Protein AF-A0A7V5G561-F1 (afdb_monomer_lite)

pLDDT: mean 92.63, std 6.94, range [60.41, 98.19]

Secondary structure (DSSP, 8-state):
-HHHHHHHHHHHHHGGG------SB----GGGS----HHHHHHHHHHTHHHHSSB----GGGGSTTHHHHHHHHHHHHHHH--GGGGGGS-HHHHHHHHHHHHHHHHS---

Structure (mmCIF, N/CA/C/O backbone):
data_AF-A0A7V5G561-F1
#
_entry.id   AF-A0A7V5G561-F1
#
loop_
_atom_site.group_PDB
_atom_site.id
_atom_site.type_symbol
_atom_site.label_atom_id
_atom_site.label_alt_id
_atom_site.label_comp_id
_atom_site.label_asym_id
_atom_site.label_entity_id
_atom_site.label_seq_id
_atom_site.pdbx_PDB_ins_code
_atom_site.Cartn_x
_atom_site.Cartn_y
_atom_site.Cartn_z
_atom_site.occupancy
_atom_site.B_iso_or_equiv
_atom_site.auth_seq_id
_atom_site.auth_comp_id
_atom_site.auth_asym_id
_atom_site.auth_atom_id
_atom_site.pdbx_PDB_model_num
ATOM 1 N N . MET A 1 1 ? 19.455 6.496 -39.442 1.00 63.00 1 MET A N 1
ATOM 2 C CA . MET A 1 1 ? 18.116 6.173 -38.886 1.00 63.00 1 MET A CA 1
ATOM 3 C C . MET A 1 1 ? 18.044 4.805 -38.206 1.00 63.00 1 MET A C 1
ATOM 5 O O . MET A 1 1 ? 17.680 4.784 -37.042 1.00 63.00 1 MET A O 1
ATOM 9 N N . LYS A 1 2 ? 18.418 3.684 -38.851 1.00 68.44 2 LYS A N 1
ATOM 10 C CA . LYS A 1 2 ? 18.358 2.337 -38.228 1.00 68.44 2 LYS A CA 1
ATOM 11 C C . LYS A 1 2 ? 19.167 2.220 -36.923 1.00 68.44 2 LYS A C 1
ATOM 13 O O . LYS A 1 2 ? 18.686 1.649 -35.954 1.00 68.44 2 LYS A O 1
ATOM 18 N N . SER A 1 3 ? 20.352 2.830 -36.874 1.00 78.38 3 SER A N 1
ATOM 19 C CA . SER A 1 3 ? 21.197 2.883 -35.673 1.00 78.38 3 SER A CA 1
ATOM 20 C C . SER A 1 3 ? 20.567 3.677 -34.523 1.00 78.38 3 SER A C 1
ATOM 22 O O . SER A 1 3 ? 20.644 3.244 -33.383 1.00 78.38 3 SER A O 1
ATOM 24 N N . LEU A 1 4 ? 19.893 4.797 -34.808 1.00 86.94 4 LEU A N 1
ATOM 25 C CA . LEU A 1 4 ? 19.248 5.646 -33.794 1.00 86.94 4 LEU A CA 1
ATOM 26 C C . LEU A 1 4 ? 18.105 4.914 -33.068 1.00 86.94 4 LEU A C 1
ATOM 28 O O . LEU A 1 4 ? 17.950 5.050 -31.861 1.00 86.94 4 LEU A O 1
ATOM 32 N N . ILE A 1 5 ? 17.334 4.102 -33.796 1.00 91.44 5 ILE A N 1
ATOM 33 C CA . ILE A 1 5 ? 16.241 3.300 -33.227 1.00 91.44 5 ILE A CA 1
ATOM 34 C C . ILE A 1 5 ? 16.791 2.250 -32.252 1.00 91.44 5 ILE A C 1
ATOM 36 O O . ILE A 1 5 ? 16.240 2.064 -31.168 1.00 91.44 5 ILE A O 1
ATOM 40 N N . LEU A 1 6 ? 17.909 1.605 -32.601 1.00 91.44 6 LEU A N 1
ATOM 41 C CA . LEU A 1 6 ? 18.560 0.619 -31.734 1.00 91.44 6 LEU A CA 1
ATOM 42 C C . LEU A 1 6 ? 19.017 1.241 -30.409 1.00 91.44 6 LEU A C 1
ATOM 44 O O . LEU A 1 6 ? 18.805 0.642 -29.358 1.00 91.44 6 LEU A O 1
ATOM 48 N N . TRP A 1 7 ? 19.544 2.468 -30.441 1.00 93.75 7 TRP A N 1
ATOM 49 C CA . TRP A 1 7 ? 19.955 3.196 -29.235 1.00 93.75 7 TRP A CA 1
ATOM 50 C C . TRP A 1 7 ? 18.808 3.518 -28.267 1.00 93.75 7 TRP A C 1
ATOM 52 O O . TRP A 1 7 ? 19.072 3.723 -27.088 1.00 93.75 7 TRP A O 1
ATOM 62 N N . VAL A 1 8 ? 17.550 3.525 -28.721 1.00 93.75 8 VAL A N 1
ATOM 63 C CA . VAL A 1 8 ? 16.370 3.740 -27.860 1.00 93.75 8 VAL A CA 1
ATOM 64 C C . VAL A 1 8 ? 15.736 2.416 -27.428 1.00 93.75 8 VAL A C 1
ATOM 66 O O . VAL A 1 8 ? 15.360 2.253 -26.270 1.00 93.75 8 VAL A O 1
ATOM 69 N N . ILE A 1 9 ? 15.632 1.443 -28.335 1.00 94.56 9 ILE A N 1
ATOM 70 C CA . ILE A 1 9 ? 14.983 0.159 -28.041 1.00 94.56 9 ILE A CA 1
ATOM 71 C C . ILE A 1 9 ? 15.806 -0.672 -27.053 1.00 94.56 9 ILE A C 1
ATOM 73 O O . ILE A 1 9 ? 15.243 -1.238 -26.118 1.00 94.56 9 ILE A O 1
ATOM 77 N N . ILE A 1 10 ? 17.129 -0.730 -27.224 1.00 95.38 10 ILE A N 1
ATOM 78 C CA . ILE A 1 10 ? 18.011 -1.518 -26.352 1.00 95.38 10 ILE A CA 1
ATOM 79 C C . ILE A 1 10 ? 17.862 -1.117 -24.875 1.00 95.38 10 ILE A C 1
ATOM 81 O O . ILE A 1 10 ? 17.599 -2.011 -24.068 1.00 95.38 10 ILE A O 1
ATOM 85 N N . PRO A 1 11 ? 17.955 0.169 -24.476 1.00 94.75 11 PRO A N 1
ATOM 86 C CA . PRO A 1 11 ? 17.765 0.537 -23.075 1.00 94.75 11 PRO A CA 1
ATOM 87 C C . PRO A 1 11 ? 16.334 0.285 -22.578 1.00 94.75 11 PRO A C 1
ATOM 89 O O . PRO A 1 11 ? 16.170 -0.146 -21.440 1.00 94.75 11 PRO A O 1
ATOM 92 N N . LEU A 1 12 ? 15.303 0.474 -23.413 1.00 94.12 12 LEU A N 1
ATOM 93 C CA . LEU A 1 12 ? 13.912 0.170 -23.039 1.00 94.12 12 LEU A CA 1
ATOM 94 C C . LEU A 1 12 ? 13.652 -1.324 -22.815 1.00 94.12 12 LEU A C 1
ATOM 96 O O . LEU A 1 12 ? 12.762 -1.668 -22.041 1.00 94.12 12 LEU A O 1
ATOM 100 N N . ILE A 1 13 ? 14.413 -2.204 -23.466 1.00 95.06 13 ILE A N 1
ATOM 101 C CA . ILE A 1 13 ? 14.383 -3.648 -23.215 1.00 95.06 13 ILE A CA 1
ATOM 102 C C . ILE A 1 13 ? 15.230 -3.983 -21.984 1.00 95.06 13 ILE A C 1
ATOM 104 O O . ILE A 1 13 ? 14.766 -4.696 -21.097 1.00 95.06 13 ILE A O 1
ATOM 108 N N . ALA A 1 14 ? 16.442 -3.429 -21.888 1.00 95.88 14 ALA A N 1
ATOM 109 C CA . ALA A 1 14 ? 17.357 -3.667 -20.774 1.00 95.88 14 ALA A CA 1
ATOM 110 C C . ALA A 1 14 ? 16.734 -3.282 -19.422 1.00 95.88 14 ALA A C 1
ATOM 112 O O . ALA A 1 14 ? 16.863 -4.016 -18.443 1.00 95.88 14 ALA A O 1
ATOM 113 N N . ILE A 1 15 ? 15.989 -2.174 -19.375 1.00 95.19 15 ILE A N 1
ATOM 114 C CA . ILE A 1 15 ? 15.332 -1.704 -18.152 1.00 95.19 15 ILE A CA 1
ATOM 115 C C . ILE A 1 15 ? 14.253 -2.678 -17.640 1.00 95.19 15 ILE A C 1
ATOM 117 O O . ILE A 1 15 ? 14.014 -2.727 -16.438 1.00 95.19 15 ILE A O 1
ATOM 121 N N . GLN A 1 16 ? 13.649 -3.512 -18.499 1.00 93.38 16 GLN A N 1
ATOM 122 C CA . GLN A 1 16 ? 12.631 -4.493 -18.080 1.00 93.38 16 GLN A CA 1
ATOM 123 C C . GLN A 1 16 ? 13.202 -5.615 -17.197 1.00 93.38 16 GLN A C 1
ATOM 125 O O . GLN A 1 16 ? 12.454 -6.290 -16.489 1.00 93.38 16 GLN A O 1
ATOM 130 N N . PHE A 1 17 ? 14.521 -5.831 -17.226 1.00 94.38 17 PHE A N 1
ATOM 131 C CA . PHE A 1 17 ? 15.178 -6.870 -16.429 1.00 94.38 17 PHE A CA 1
ATOM 132 C C . PHE A 1 17 ? 15.425 -6.454 -14.976 1.00 94.38 17 PHE A C 1
ATOM 134 O O . PHE A 1 17 ? 15.662 -7.314 -14.128 1.00 94.38 17 PHE A O 1
ATOM 141 N N . ILE A 1 18 ? 15.323 -5.162 -14.660 1.00 92.75 18 ILE A N 1
ATOM 142 C CA . ILE A 1 18 ? 15.399 -4.673 -13.283 1.00 92.75 18 ILE A CA 1
ATOM 143 C C . ILE A 1 18 ? 13.998 -4.809 -12.677 1.00 92.75 18 ILE A C 1
ATOM 145 O O . ILE A 1 18 ? 13.055 -4.145 -13.105 1.00 92.75 18 ILE A O 1
ATOM 149 N N . LYS A 1 19 ? 13.843 -5.682 -11.680 1.00 87.94 19 LYS A N 1
ATOM 150 C CA . LYS A 1 19 ? 12.557 -5.961 -11.024 1.00 87.94 19 LYS A CA 1
ATOM 151 C C . LYS A 1 19 ? 12.583 -5.499 -9.571 1.00 87.94 19 LYS A C 1
ATOM 153 O O . LYS A 1 19 ? 13.595 -5.648 -8.890 1.00 87.94 19 LYS A O 1
ATOM 158 N N . LEU A 1 20 ? 11.457 -4.972 -9.094 1.00 87.00 20 LEU A N 1
ATOM 159 C CA . LEU A 1 20 ? 11.175 -4.921 -7.662 1.00 87.00 20 LEU A CA 1
ATOM 160 C C . LEU A 1 20 ? 10.476 -6.226 -7.268 1.00 87.00 20 LEU A C 1
ATOM 162 O O . LEU A 1 20 ? 9.731 -6.797 -8.059 1.00 87.00 20 LEU A O 1
ATOM 166 N N . ASP A 1 21 ? 10.751 -6.702 -6.057 1.00 86.94 21 ASP A N 1
ATOM 167 C CA . ASP A 1 21 ? 10.122 -7.903 -5.509 1.00 86.94 21 ASP A CA 1
ATOM 168 C C . ASP A 1 21 ? 9.155 -7.499 -4.392 1.00 86.94 21 ASP A C 1
ATOM 170 O O . ASP A 1 21 ? 9.484 -7.494 -3.201 1.00 86.94 21 ASP A O 1
ATOM 174 N N . VAL A 1 22 ? 7.978 -7.012 -4.793 1.00 93.19 22 VAL A N 1
ATOM 175 C CA . VAL A 1 22 ? 6.874 -6.718 -3.874 1.00 93.19 22 VAL A CA 1
ATOM 176 C C . VAL A 1 22 ? 5.794 -7.779 -4.077 1.00 93.19 22 VAL A C 1
ATOM 178 O O . VAL A 1 22 ? 5.144 -7.785 -5.121 1.00 93.19 22 VAL A O 1
ATOM 181 N N . PRO A 1 23 ? 5.563 -8.669 -3.092 1.00 93.06 23 PRO A N 1
ATOM 182 C CA . PRO A 1 23 ? 4.602 -9.752 -3.245 1.00 93.06 23 PRO A CA 1
ATOM 183 C C . PRO A 1 23 ? 3.188 -9.230 -3.482 1.00 93.06 23 PRO A C 1
ATOM 185 O O . PRO A 1 23 ? 2.691 -8.389 -2.726 1.00 93.06 23 PRO A O 1
ATOM 188 N N . GLN A 1 24 ? 2.499 -9.785 -4.477 1.00 94.19 24 GLN A N 1
ATOM 189 C CA . GLN A 1 24 ? 1.089 -9.478 -4.719 1.00 94.19 24 GLN A CA 1
ATOM 190 C C . GLN A 1 24 ? 0.219 -9.863 -3.514 1.00 94.19 24 GLN A C 1
ATOM 192 O O . GLN A 1 24 ? -0.655 -9.098 -3.096 1.00 94.19 24 GLN A O 1
ATOM 197 N N . THR A 1 25 ? 0.510 -11.019 -2.916 1.00 95.81 25 THR A N 1
ATOM 198 C CA . THR A 1 25 ? -0.219 -11.591 -1.783 1.00 95.81 25 THR A CA 1
ATOM 199 C C . THR A 1 25 ? 0.670 -11.766 -0.562 1.00 95.81 25 THR A C 1
ATOM 201 O O . THR A 1 25 ? 1.796 -12.244 -0.678 1.00 95.81 25 THR A O 1
ATOM 204 N N . LEU A 1 26 ? 0.137 -11.436 0.613 1.00 95.50 26 LEU A N 1
ATOM 205 C CA . LEU A 1 26 ? 0.757 -11.677 1.915 1.00 95.50 26 LEU A CA 1
ATOM 206 C C . LEU A 1 26 ? -0.147 -12.559 2.799 1.00 95.50 26 LEU A C 1
ATOM 208 O O . LEU A 1 26 ? -1.369 -12.571 2.607 1.00 95.50 26 LEU A O 1
ATOM 212 N N . PRO A 1 27 ? 0.414 -13.2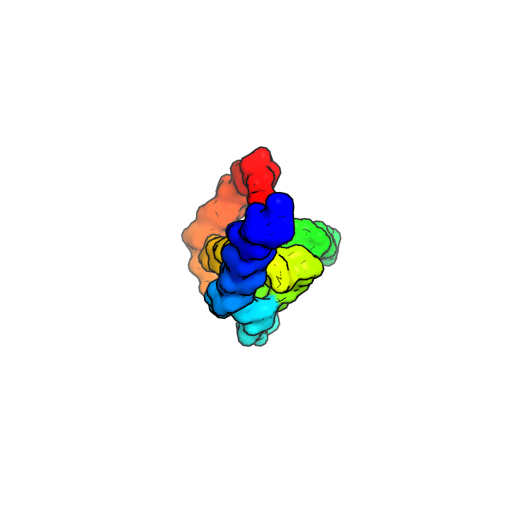72 3.796 1.00 96.12 27 PRO A N 1
ATOM 213 C CA . PRO A 1 27 ? -0.375 -14.040 4.753 1.00 96.12 27 PRO A CA 1
ATOM 214 C C . PRO A 1 27 ? -1.393 -13.167 5.493 1.00 96.12 27 PRO A C 1
ATOM 216 O O . PRO A 1 27 ? -1.057 -12.106 6.027 1.00 96.12 27 PRO A O 1
ATOM 219 N N . THR A 1 28 ? -2.638 -13.637 5.553 1.00 95.38 28 THR A N 1
ATOM 220 C CA . THR A 1 28 ? -3.760 -12.906 6.153 1.00 95.38 28 THR A CA 1
ATOM 221 C C . THR A 1 28 ? -4.295 -13.638 7.373 1.00 95.38 28 THR A C 1
ATOM 223 O O . THR A 1 28 ? -4.491 -14.849 7.337 1.00 95.38 28 THR A O 1
ATOM 226 N N . ASN A 1 29 ? -4.556 -12.886 8.441 1.00 96.56 29 ASN A N 1
ATOM 227 C CA . ASN A 1 29 ? -5.213 -13.372 9.646 1.00 96.56 29 ASN A CA 1
ATOM 228 C C . ASN A 1 29 ? -6.575 -12.670 9.767 1.00 96.56 29 ASN A C 1
ATOM 230 O O . ASN A 1 29 ? -6.600 -11.456 9.972 1.00 96.56 29 ASN A O 1
ATOM 234 N N . PRO A 1 30 ? -7.706 -13.390 9.670 1.00 95.44 30 PRO A N 1
ATOM 235 C CA . PRO A 1 30 ? -9.035 -12.784 9.752 1.00 95.44 30 PRO A CA 1
ATOM 236 C C . PRO A 1 30 ? -9.272 -11.957 11.022 1.00 95.44 30 PRO A C 1
ATOM 238 O O . PRO A 1 30 ? -10.018 -10.985 10.976 1.00 95.44 30 PRO A O 1
ATOM 241 N N . LYS A 1 31 ? -8.610 -12.293 12.140 1.00 97.12 31 LYS A N 1
ATOM 242 C CA . LYS A 1 31 ? -8.728 -11.550 13.407 1.00 97.12 31 LYS A CA 1
ATOM 243 C C . LYS A 1 31 ? -8.082 -10.162 13.352 1.00 97.12 31 LYS A C 1
ATOM 245 O O . LYS A 1 31 ? -8.469 -9.269 14.099 1.00 97.12 31 LYS A O 1
ATOM 250 N N . GLU A 1 32 ? -7.104 -9.971 12.470 1.00 97.69 32 GLU A N 1
ATOM 251 C CA . GLU A 1 32 ? -6.368 -8.711 12.325 1.00 97.69 32 GLU A CA 1
ATOM 252 C C . GLU A 1 32 ? -7.061 -7.734 11.369 1.00 97.69 32 GLU A C 1
ATOM 254 O O . GLU A 1 32 ? -6.722 -6.551 11.331 1.00 97.69 32 GLU A O 1
ATOM 259 N N . LYS A 1 33 ? -8.045 -8.213 10.606 1.00 97.25 33 LYS A N 1
ATOM 260 C CA . LYS A 1 33 ? -8.708 -7.437 9.566 1.00 97.25 33 LYS A CA 1
ATOM 261 C C . LYS A 1 33 ? -9.629 -6.363 10.145 1.00 97.25 33 LYS A C 1
ATOM 263 O O . LYS A 1 33 ? -10.354 -6.598 11.109 1.00 97.25 33 LYS A O 1
ATOM 268 N N . LEU A 1 34 ? -9.637 -5.194 9.509 1.00 96.69 34 LEU A N 1
ATOM 269 C CA . LEU A 1 34 ? -10.582 -4.120 9.794 1.00 96.69 34 LEU A CA 1
ATOM 270 C C . LEU A 1 34 ? -12.022 -4.622 9.624 1.00 96.69 34 LEU A C 1
ATOM 272 O O . LEU A 1 34 ? -12.383 -5.167 8.578 1.00 96.69 34 LEU A O 1
ATOM 276 N N . VAL A 1 35 ? -12.845 -4.368 10.639 1.00 95.81 35 VAL A N 1
ATOM 277 C CA . VAL A 1 35 ? -14.292 -4.579 10.605 1.00 95.81 35 VAL A CA 1
ATOM 278 C C . VAL A 1 35 ? -14.967 -3.216 10.697 1.00 95.81 35 VAL A C 1
ATOM 280 O O . VAL A 1 35 ? -14.698 -2.441 11.611 1.00 95.81 35 VAL A O 1
ATOM 283 N N . ALA A 1 36 ? -15.829 -2.920 9.732 1.00 94.88 36 ALA A N 1
ATOM 284 C CA . ALA A 1 36 ? -16.609 -1.691 9.658 1.00 94.88 36 ALA A CA 1
ATOM 285 C C . ALA A 1 36 ? -17.985 -2.003 9.039 1.00 94.88 36 ALA A C 1
ATOM 287 O O . ALA A 1 36 ? -18.150 -3.086 8.462 1.00 94.88 36 ALA A O 1
ATOM 288 N N . PRO A 1 37 ? -18.968 -1.085 9.121 1.00 98.19 37 PRO A N 1
ATOM 289 C CA . PRO A 1 37 ? -20.240 -1.237 8.422 1.00 98.19 37 PRO A CA 1
ATOM 290 C C . PRO A 1 37 ? -20.046 -1.571 6.939 1.00 98.19 37 PRO A C 1
ATOM 292 O O . PRO A 1 37 ? -19.070 -1.146 6.309 1.00 98.19 37 PRO A O 1
ATOM 295 N N . LYS A 1 38 ? -20.979 -2.337 6.373 1.00 97.25 38 LYS A N 1
ATOM 296 C CA . LYS A 1 38 ? -20.866 -2.901 5.019 1.00 97.25 38 LYS A CA 1
ATOM 297 C C . LYS A 1 38 ? -20.630 -1.823 3.961 1.00 97.25 38 LYS A C 1
ATOM 299 O O . LYS A 1 38 ? -19.813 -1.995 3.060 1.00 97.25 38 LYS A O 1
ATOM 304 N N . GLU A 1 39 ? -21.311 -0.696 4.097 1.00 97.50 39 GLU A N 1
ATOM 305 C CA . GLU A 1 39 ? -21.235 0.458 3.207 1.00 97.50 39 GLU A CA 1
ATOM 306 C C . GLU A 1 39 ? -19.821 1.055 3.207 1.00 97.50 39 GLU A C 1
ATOM 308 O O . GLU A 1 39 ? -19.265 1.347 2.148 1.00 97.50 39 GLU A O 1
ATOM 313 N N . VAL A 1 40 ? -19.199 1.149 4.386 1.00 95.50 40 VAL A N 1
ATOM 314 C CA . VAL A 1 40 ? -17.823 1.638 4.549 1.00 95.50 40 VAL A CA 1
ATOM 315 C C . VAL A 1 40 ? -16.835 0.652 3.937 1.00 95.50 40 VAL A C 1
ATOM 317 O O . VAL A 1 40 ? -15.971 1.052 3.157 1.00 95.50 40 VAL A O 1
ATOM 320 N N . MET A 1 41 ? -16.990 -0.645 4.220 1.00 96.38 41 MET A N 1
ATOM 321 C CA . MET A 1 41 ? -16.128 -1.680 3.642 1.00 96.38 41 MET A CA 1
ATOM 322 C C . MET A 1 41 ? -16.197 -1.697 2.113 1.00 96.38 41 MET A C 1
ATOM 324 O O . MET A 1 41 ? -15.166 -1.838 1.462 1.00 96.38 41 MET A O 1
ATOM 328 N N . ASN A 1 42 ? -17.373 -1.482 1.521 1.00 96.81 42 ASN A N 1
ATOM 329 C CA . ASN A 1 42 ? -17.517 -1.384 0.068 1.00 96.81 42 ASN A CA 1
ATOM 330 C C . ASN A 1 42 ? -16.727 -0.204 -0.518 1.00 96.81 42 ASN A C 1
ATOM 332 O O . ASN A 1 42 ? -16.080 -0.351 -1.557 1.00 96.81 42 ASN A O 1
ATOM 336 N N . ILE A 1 43 ? -16.735 0.951 0.155 1.00 94.94 43 ILE A N 1
ATOM 337 C CA . ILE A 1 43 ? -15.952 2.124 -0.257 1.00 94.94 43 ILE A CA 1
ATOM 338 C C . ILE A 1 43 ? -14.447 1.842 -0.130 1.00 94.94 43 ILE A C 1
ATOM 340 O O . ILE A 1 43 ? -13.687 2.129 -1.053 1.00 94.94 43 ILE A O 1
ATOM 344 N N . LEU A 1 44 ? -14.002 1.245 0.977 1.00 94.25 44 LEU A N 1
ATOM 345 C CA . LEU A 1 44 ? -12.585 0.924 1.179 1.00 94.25 44 LEU A CA 1
ATOM 346 C C . LEU A 1 44 ? -12.086 -0.131 0.188 1.00 94.25 44 LEU A C 1
ATOM 348 O O . LEU A 1 44 ? -10.972 -0.016 -0.328 1.00 94.25 44 LEU A O 1
ATOM 352 N N . ASN A 1 45 ? -12.903 -1.139 -0.116 1.00 94.19 45 ASN A N 1
ATOM 353 C CA . ASN A 1 45 ? -12.564 -2.187 -1.076 1.00 94.19 45 ASN A CA 1
ATOM 354 C C . ASN A 1 45 ? -12.387 -1.619 -2.485 1.00 94.19 45 ASN A C 1
ATOM 356 O O . ASN A 1 45 ? -11.393 -1.923 -3.134 1.00 94.19 45 ASN A O 1
ATOM 360 N N . ARG A 1 46 ? -13.301 -0.750 -2.935 1.00 93.31 46 ARG A N 1
ATOM 361 C CA . ARG A 1 46 ? -13.246 -0.193 -4.295 1.00 93.31 46 ARG A CA 1
ATOM 362 C C . ARG A 1 46 ? -12.178 0.889 -4.486 1.00 93.31 46 ARG A C 1
ATOM 364 O O . ARG A 1 46 ? -11.745 1.099 -5.612 1.00 93.31 46 ARG A O 1
ATOM 371 N N . SER A 1 47 ? -11.818 1.618 -3.426 1.00 91.06 47 SER A N 1
ATOM 372 C CA . SER A 1 47 ? -10.989 2.828 -3.546 1.00 91.06 47 SER A CA 1
ATOM 373 C C . SER A 1 47 ? -9.572 2.676 -2.998 1.00 91.06 47 SER A C 1
ATOM 375 O O . SER A 1 47 ? -8.686 3.414 -3.418 1.00 91.06 47 SER A O 1
ATOM 377 N N . CYS A 1 48 ? -9.350 1.794 -2.019 1.00 92.06 48 CYS A N 1
ATOM 378 C CA . CYS A 1 48 ? -8.118 1.811 -1.221 1.00 92.06 48 CYS A CA 1
ATOM 379 C C . CYS A 1 48 ? -7.459 0.433 -1.084 1.00 92.06 48 CYS A C 1
ATOM 381 O O . CYS A 1 48 ? -6.235 0.340 -0.970 1.00 92.06 48 CYS A O 1
ATOM 383 N N . SER A 1 49 ? -8.253 -0.638 -1.063 1.00 93.75 49 SER A N 1
ATOM 384 C CA . SER A 1 49 ? -7.777 -1.971 -0.672 1.00 93.75 49 SER A CA 1
ATOM 385 C C . SER A 1 49 ? -6.808 -2.592 -1.669 1.00 93.75 49 SER A C 1
ATOM 387 O O . SER A 1 49 ? -5.950 -3.363 -1.246 1.00 93.75 49 SER A O 1
ATOM 389 N N . ASP A 1 50 ? -6.854 -2.195 -2.941 1.00 92.31 50 ASP A N 1
ATOM 390 C CA . ASP A 1 50 ? -5.892 -2.662 -3.943 1.00 92.31 50 ASP A CA 1
ATOM 391 C C . ASP A 1 50 ? -4.445 -2.323 -3.560 1.00 92.31 50 ASP A C 1
ATOM 393 O O . ASP A 1 50 ? -3.553 -3.086 -3.897 1.00 92.31 50 ASP A O 1
ATOM 397 N N . CYS A 1 51 ? -4.195 -1.249 -2.799 1.00 93.31 51 CYS A N 1
ATOM 398 C CA . CYS A 1 51 ? -2.852 -0.883 -2.327 1.00 93.31 51 CYS A CA 1
ATOM 399 C C . CYS A 1 51 ? -2.660 -1.074 -0.815 1.00 93.31 51 CYS A C 1
ATOM 401 O O . CYS A 1 51 ? -1.541 -1.298 -0.357 1.00 93.31 51 CYS A O 1
ATOM 403 N N . HIS A 1 52 ? -3.736 -0.988 -0.031 1.00 95.56 52 HIS A N 1
ATOM 404 C CA . HIS A 1 52 ? -3.708 -1.017 1.434 1.00 95.56 52 HIS A CA 1
ATOM 405 C C . HIS A 1 52 ? -4.246 -2.330 2.022 1.00 95.56 52 HIS A C 1
ATOM 407 O O . HIS A 1 52 ? -4.806 -2.332 3.112 1.00 95.56 52 HIS A O 1
ATOM 413 N N . SER A 1 53 ? -4.083 -3.458 1.333 1.00 97.00 53 SER A N 1
ATOM 414 C CA . SER A 1 53 ? -4.432 -4.787 1.856 1.00 97.00 53 SER A CA 1
ATOM 415 C C . SER A 1 53 ? -3.321 -5.808 1.588 1.00 97.00 53 SER A C 1
ATOM 417 O O . SER A 1 53 ? -2.349 -5.528 0.873 1.00 97.00 53 SER A O 1
ATOM 419 N N . ASN A 1 54 ? -3.446 -7.012 2.144 1.00 97.25 54 ASN A N 1
ATOM 420 C CA . ASN A 1 54 ? -2.534 -8.116 1.858 1.00 97.25 54 ASN A CA 1
ATOM 421 C C . ASN A 1 54 ? -2.705 -8.680 0.445 1.00 97.25 54 ASN A C 1
ATOM 423 O O . ASN A 1 54 ? -1.816 -9.401 0.001 1.00 97.25 54 ASN A O 1
ATOM 427 N N . HIS A 1 55 ? -3.784 -8.351 -0.268 1.00 95.88 55 HIS A N 1
ATOM 428 C CA . HIS A 1 55 ? -4.020 -8.784 -1.643 1.00 95.88 55 HIS A CA 1
ATOM 429 C C . HIS A 1 55 ? -4.090 -7.576 -2.577 1.00 95.88 55 HIS A C 1
ATOM 431 O O . HIS A 1 55 ? -5.076 -6.846 -2.600 1.00 95.88 55 HIS A O 1
ATOM 437 N N . VAL A 1 56 ? -3.039 -7.369 -3.367 1.00 94.50 56 VAL A N 1
ATOM 438 C CA . VAL A 1 56 ? -3.002 -6.281 -4.348 1.00 94.50 56 VAL A CA 1
ATOM 439 C C . VAL A 1 56 ? -3.512 -6.769 -5.693 1.00 94.50 56 VAL A C 1
ATOM 441 O O . VAL A 1 56 ? -3.046 -7.778 -6.228 1.00 94.50 56 VAL A O 1
ATOM 444 N N . LYS A 1 57 ? -4.429 -6.009 -6.287 1.00 93.50 57 LYS A N 1
ATOM 445 C CA . LYS A 1 57 ? -4.787 -6.157 -7.693 1.00 93.50 57 LYS A CA 1
ATOM 446 C C . LYS A 1 57 ? -3.940 -5.197 -8.521 1.00 93.50 57 LYS A C 1
ATOM 448 O O . LYS A 1 57 ? -4.333 -4.062 -8.774 1.00 93.50 57 LYS A O 1
ATOM 453 N N . TYR A 1 58 ? -2.756 -5.650 -8.928 1.00 92.44 58 TYR A N 1
ATOM 454 C CA . TYR A 1 58 ? -1.868 -4.815 -9.729 1.00 92.44 58 TYR A CA 1
ATOM 455 C C . TYR A 1 58 ? -2.522 -4.432 -11.068 1.00 92.44 58 TYR A C 1
ATOM 457 O O . TYR A 1 58 ? -3.113 -5.291 -11.734 1.00 92.44 58 TYR A O 1
ATOM 465 N N . PRO A 1 59 ? -2.417 -3.161 -11.490 1.00 91.88 59 PRO A N 1
ATOM 466 C CA . PRO A 1 59 ? -2.879 -2.736 -12.801 1.00 91.88 59 PRO A CA 1
ATOM 467 C C . PRO A 1 59 ? -2.009 -3.349 -13.906 1.00 91.88 59 PRO A C 1
ATOM 469 O O . PRO A 1 59 ? -0.872 -3.756 -13.678 1.00 91.88 59 PRO A O 1
ATOM 472 N N . TRP A 1 60 ? -2.517 -3.383 -15.140 1.00 93.62 60 TRP A N 1
ATOM 473 C CA . TRP A 1 60 ? -1.818 -4.012 -16.270 1.00 93.62 60 TRP A CA 1
ATOM 474 C C . TRP A 1 60 ? -0.422 -3.416 -16.534 1.00 93.62 60 TRP A C 1
ATOM 476 O O . TRP A 1 60 ? 0.490 -4.138 -16.937 1.00 93.62 60 TRP A O 1
ATOM 486 N N . TYR A 1 61 ? -0.240 -2.120 -16.266 1.00 92.06 61 TYR A N 1
ATOM 487 C CA . TYR A 1 61 ? 1.024 -1.410 -16.467 1.00 92.06 61 TYR A CA 1
ATOM 488 C C . TYR A 1 61 ? 2.080 -1.713 -15.391 1.00 92.06 61 TYR A C 1
ATOM 490 O O . TYR A 1 61 ? 3.243 -1.366 -15.579 1.00 92.06 61 TYR A O 1
ATOM 498 N N . ASP A 1 62 ? 1.734 -2.431 -14.313 1.00 93.50 62 ASP A N 1
ATOM 499 C CA . ASP A 1 62 ? 2.707 -2.944 -13.331 1.00 93.50 62 ASP A CA 1
ATOM 500 C C . ASP A 1 62 ? 3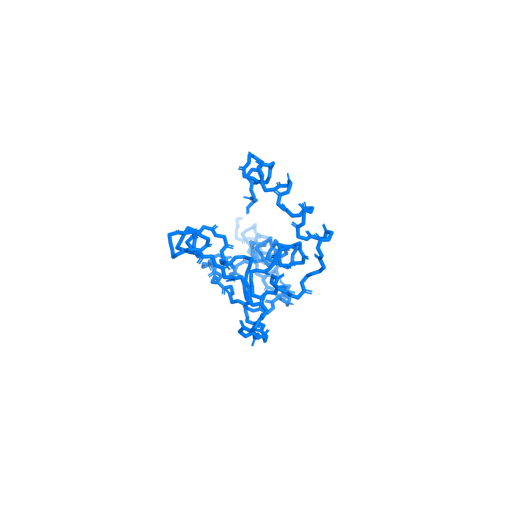.651 -4.010 -13.920 1.00 93.50 62 ASP A C 1
ATOM 502 O O . ASP A 1 62 ? 4.584 -4.465 -13.270 1.00 93.50 62 ASP A O 1
ATOM 506 N N . ARG A 1 63 ? 3.438 -4.420 -15.173 1.00 92.44 63 ARG A N 1
ATOM 507 C CA . ARG A 1 63 ? 4.276 -5.403 -15.875 1.00 92.44 63 ARG A CA 1
ATOM 508 C C . ARG A 1 63 ? 5.332 -4.773 -16.780 1.00 92.44 63 ARG A C 1
ATOM 510 O O . ARG A 1 63 ? 6.072 -5.506 -17.427 1.00 92.44 63 ARG A O 1
ATOM 517 N N . ILE A 1 64 ? 5.380 -3.441 -16.855 1.00 94.62 64 ILE A N 1
ATOM 518 C CA . ILE A 1 64 ? 6.254 -2.704 -17.772 1.00 94.62 64 ILE A CA 1
ATOM 519 C C . ILE A 1 64 ? 7.092 -1.713 -16.962 1.00 94.62 64 ILE A C 1
ATOM 521 O O . ILE A 1 64 ? 6.565 -0.837 -16.277 1.00 94.62 64 ILE A O 1
ATOM 525 N N . ALA A 1 65 ? 8.413 -1.835 -17.026 1.00 94.81 65 ALA A N 1
ATOM 526 C CA . ALA A 1 65 ? 9.328 -0.865 -16.442 1.00 94.81 65 ALA A CA 1
ATOM 527 C C . ALA A 1 65 ? 9.349 0.438 -17.265 1.00 94.81 65 ALA A C 1
ATOM 529 O O . ALA A 1 65 ? 9.247 0.383 -18.494 1.00 94.81 65 ALA A O 1
ATOM 530 N N . PRO A 1 66 ? 9.491 1.609 -16.613 1.00 92.88 66 PRO A N 1
ATOM 531 C CA . PRO A 1 66 ? 9.703 1.809 -15.172 1.00 92.88 66 PRO A CA 1
ATOM 532 C C . PRO A 1 66 ? 8.407 1.890 -14.338 1.00 92.88 66 PRO A C 1
ATOM 534 O O . PRO A 1 66 ? 8.481 2.036 -13.118 1.00 92.88 66 PRO A O 1
ATOM 537 N N . ALA A 1 67 ? 7.224 1.796 -14.958 1.00 94.75 67 ALA A N 1
ATOM 538 C CA . ALA A 1 67 ? 5.939 1.934 -14.262 1.00 94.75 67 ALA A CA 1
ATOM 539 C C . ALA A 1 67 ? 5.758 0.889 -13.146 1.00 94.75 67 ALA A C 1
ATOM 541 O O . ALA A 1 67 ? 5.310 1.238 -12.055 1.00 94.75 67 ALA A O 1
ATOM 542 N N . THR A 1 68 ? 6.202 -0.352 -13.376 1.00 94.75 68 THR A N 1
ATOM 543 C CA . THR A 1 68 ? 6.263 -1.413 -12.352 1.00 94.75 68 THR A CA 1
ATOM 544 C C . THR A 1 68 ? 6.969 -0.965 -11.070 1.00 94.75 68 THR A C 1
ATOM 546 O O . THR A 1 68 ? 6.471 -1.163 -9.964 1.00 94.75 68 THR A O 1
ATOM 549 N N . TRP A 1 69 ? 8.092 -0.248 -11.178 1.00 94.62 69 TRP A N 1
ATOM 550 C CA . TRP A 1 69 ? 8.833 0.182 -9.993 1.00 94.62 69 TRP A CA 1
ATOM 551 C C . TRP A 1 69 ? 8.074 1.221 -9.189 1.00 94.62 69 TRP A C 1
ATOM 553 O O . TRP A 1 69 ? 8.103 1.202 -7.958 1.00 94.62 69 TRP A O 1
ATOM 563 N N . TYR A 1 70 ? 7.397 2.128 -9.889 1.00 93.25 70 TYR A N 1
ATOM 564 C CA . TYR A 1 70 ? 6.575 3.147 -9.264 1.00 93.25 70 TYR A CA 1
ATOM 565 C C . TYR A 1 70 ? 5.441 2.493 -8.474 1.00 93.25 70 TYR A C 1
ATOM 567 O O . TYR A 1 70 ? 5.365 2.649 -7.254 1.00 93.25 70 TYR A O 1
ATOM 575 N N . VAL A 1 71 ? 4.626 1.679 -9.146 1.00 94.38 71 VAL A N 1
ATOM 576 C CA . VAL A 1 71 ? 3.464 1.011 -8.549 1.00 94.38 71 VAL A CA 1
ATOM 577 C C . VAL A 1 71 ? 3.873 0.144 -7.364 1.00 94.38 71 VAL A C 1
ATOM 579 O O . VAL A 1 71 ? 3.351 0.319 -6.261 1.00 94.38 71 VAL A O 1
ATOM 582 N N . GLN A 1 72 ? 4.851 -0.745 -7.537 1.00 95.38 72 GLN A N 1
ATOM 583 C CA . GLN A 1 72 ? 5.269 -1.644 -6.464 1.00 95.38 72 GLN A CA 1
ATOM 584 C C . GLN A 1 72 ? 5.894 -0.902 -5.278 1.00 95.38 72 GLN A C 1
ATOM 586 O O . GLN A 1 72 ? 5.614 -1.240 -4.125 1.00 95.38 72 GLN A O 1
ATOM 591 N N . SER A 1 73 ? 6.689 0.146 -5.523 1.00 94.69 73 SER A N 1
ATOM 592 C CA . SER A 1 73 ? 7.238 0.987 -4.451 1.00 94.69 73 SER A CA 1
ATOM 593 C C . SER A 1 73 ? 6.128 1.689 -3.666 1.00 94.69 73 SER A C 1
ATOM 595 O O . SER A 1 73 ? 6.173 1.726 -2.430 1.00 94.69 73 SER A O 1
ATOM 597 N N . HIS A 1 74 ? 5.098 2.186 -4.356 1.00 93.56 74 HIS A N 1
ATOM 598 C CA . HIS A 1 74 ? 3.931 2.798 -3.728 1.00 93.56 74 HIS A CA 1
ATOM 599 C C . HIS A 1 74 ? 3.116 1.798 -2.915 1.00 93.56 74 HIS A C 1
ATOM 601 O O . HIS A 1 74 ? 2.824 2.083 -1.757 1.00 93.56 74 HIS A O 1
ATOM 607 N N . VAL A 1 75 ? 2.849 0.604 -3.440 1.00 95.62 75 VAL A N 1
ATOM 608 C CA . VAL A 1 75 ? 2.178 -0.476 -2.699 1.00 95.62 75 VAL A CA 1
ATOM 609 C C . VAL A 1 75 ? 2.970 -0.863 -1.447 1.00 95.62 75 VAL A C 1
ATOM 611 O O . VAL A 1 75 ? 2.415 -0.929 -0.350 1.00 95.62 75 VAL A O 1
ATOM 614 N N . LYS A 1 76 ? 4.291 -1.053 -1.567 1.00 95.69 76 LYS A N 1
ATOM 615 C CA . LYS A 1 76 ? 5.166 -1.389 -0.432 1.00 95.69 76 LYS A CA 1
ATOM 616 C C . LYS A 1 76 ? 5.117 -0.318 0.661 1.00 95.69 76 LYS A C 1
ATOM 618 O O . LYS A 1 76 ? 4.986 -0.645 1.842 1.00 95.69 76 LYS A O 1
ATOM 623 N N . LYS A 1 77 ? 5.215 0.962 0.286 1.00 94.19 77 LYS A N 1
ATOM 624 C CA . LYS A 1 77 ? 5.138 2.093 1.229 1.00 94.19 77 LYS A CA 1
ATOM 625 C C . LYS A 1 77 ? 3.733 2.242 1.818 1.00 94.19 77 LYS A C 1
ATOM 627 O O . LYS A 1 77 ? 3.608 2.429 3.026 1.00 94.19 77 LYS A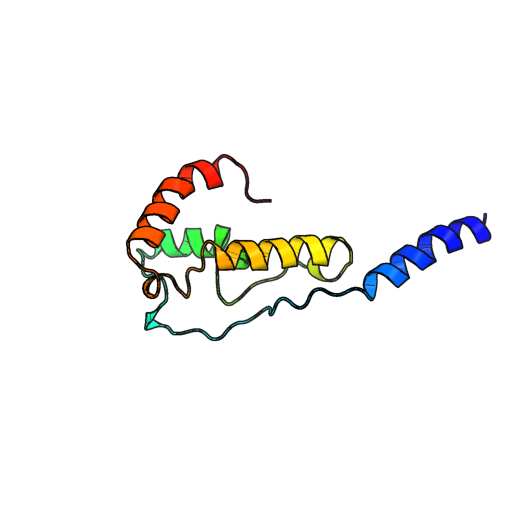 O 1
ATOM 632 N N . GLY A 1 78 ? 2.701 2.106 0.989 1.00 93.38 78 GLY A N 1
ATOM 633 C CA . GLY A 1 78 ? 1.292 2.177 1.368 1.00 93.38 78 GLY A CA 1
ATOM 634 C C . GLY A 1 78 ? 0.954 1.161 2.453 1.00 93.38 78 GLY A C 1
ATOM 635 O O . GLY A 1 78 ? 0.543 1.563 3.540 1.00 93.38 78 GLY A O 1
ATOM 636 N N . ARG A 1 79 ? 1.258 -0.124 2.218 1.00 95.56 79 ARG A N 1
ATOM 637 C CA . ARG A 1 79 ? 1.071 -1.222 3.188 1.00 95.56 79 ARG A CA 1
ATOM 638 C C . ARG A 1 79 ? 1.794 -0.996 4.515 1.00 95.56 79 ARG A C 1
ATOM 640 O O . ARG A 1 79 ? 1.285 -1.379 5.565 1.00 95.56 79 ARG A O 1
ATOM 647 N N . LYS A 1 80 ? 2.987 -0.391 4.484 1.00 94.12 80 LYS A N 1
ATOM 648 C CA . LYS A 1 80 ? 3.761 -0.095 5.701 1.00 94.12 80 LYS A CA 1
ATOM 649 C C . LYS A 1 80 ? 3.052 0.940 6.579 1.00 94.12 80 LYS A C 1
ATOM 651 O O . LYS A 1 80 ? 3.060 0.815 7.805 1.00 94.12 80 LYS A O 1
ATOM 656 N N . VAL A 1 81 ? 2.455 1.954 5.954 1.00 93.81 81 VAL A N 1
ATOM 657 C CA . VAL A 1 81 ? 1.715 3.015 6.651 1.00 93.81 81 VAL A CA 1
ATOM 658 C C . VAL A 1 81 ? 0.360 2.501 7.134 1.00 93.81 81 VAL A C 1
ATOM 660 O O . VAL A 1 81 ? 0.036 2.667 8.307 1.00 93.81 81 VAL A O 1
ATOM 663 N N . LEU A 1 82 ? -0.399 1.853 6.250 1.00 95.12 82 LEU A N 1
ATOM 664 C CA . LEU A 1 82 ? -1.739 1.338 6.512 1.00 95.12 82 LEU A CA 1
ATOM 665 C C . LEU A 1 82 ? -1.971 0.049 5.718 1.00 95.12 82 LEU A C 1
ATOM 667 O O . LEU A 1 82 ? -1.776 0.013 4.506 1.00 95.12 82 LEU A O 1
ATOM 671 N N . ASN A 1 83 ? -2.445 -0.991 6.394 1.00 97.31 83 ASN A N 1
ATOM 672 C CA . ASN A 1 83 ? -2.928 -2.218 5.784 1.00 97.31 83 ASN A CA 1
ATOM 673 C C . ASN A 1 83 ? -4.199 -2.676 6.516 1.00 97.31 83 ASN A C 1
ATOM 675 O O . ASN A 1 83 ? -4.151 -2.990 7.705 1.00 97.31 83 ASN A O 1
ATOM 679 N N . PHE A 1 84 ? -5.329 -2.704 5.810 1.00 97.19 84 PHE A N 1
ATOM 680 C CA . PHE A 1 84 ? -6.637 -3.054 6.359 1.00 97.19 84 PHE A CA 1
ATOM 681 C C . PHE A 1 84 ? -6.714 -4.500 6.852 1.00 97.19 84 PHE A C 1
ATOM 683 O O . PHE A 1 84 ? -7.467 -4.770 7.779 1.00 97.19 84 PHE A O 1
ATOM 690 N N . ASP A 1 85 ? -5.906 -5.419 6.316 1.00 97.75 85 ASP A N 1
ATOM 691 C CA . ASP A 1 85 ? -5.835 -6.803 6.806 1.00 97.75 85 ASP A CA 1
ATOM 692 C C . ASP A 1 85 ? -4.967 -6.949 8.071 1.00 97.75 85 ASP A C 1
ATOM 694 O O . ASP A 1 85 ? -4.862 -8.043 8.622 1.00 97.75 85 ASP A O 1
ATOM 698 N N . LYS A 1 86 ? -4.337 -5.856 8.525 1.00 97.88 86 LYS A N 1
ATOM 699 C CA . LYS A 1 86 ? -3.501 -5.768 9.735 1.00 97.88 86 LYS A CA 1
ATOM 700 C C . LYS A 1 86 ? -4.021 -4.742 10.749 1.00 97.88 86 LYS A C 1
ATOM 702 O O . LYS A 1 86 ? -3.336 -4.425 11.714 1.00 97.88 86 LYS A O 1
ATOM 707 N N . TRP A 1 87 ? -5.208 -4.183 10.537 1.00 97.56 87 TRP A N 1
ATOM 708 C CA . TRP A 1 87 ? -5.720 -3.065 11.329 1.00 97.56 87 TRP A CA 1
ATOM 709 C C . TRP A 1 87 ? -5.800 -3.353 12.836 1.00 97.56 87 TRP A C 1
ATOM 711 O O . TRP A 1 87 ? -5.316 -2.557 13.641 1.00 97.56 87 TRP A O 1
ATOM 721 N N . ASN A 1 88 ? -6.359 -4.498 13.236 1.00 97.38 88 ASN A N 1
ATOM 722 C CA . ASN A 1 88 ? -6.507 -4.839 14.656 1.00 97.38 88 ASN A CA 1
ATOM 723 C C . ASN A 1 88 ? -5.179 -5.252 15.305 1.00 97.38 88 ASN A C 1
ATOM 725 O O . ASN A 1 88 ? -5.118 -5.324 16.527 1.00 97.38 88 ASN A O 1
ATOM 729 N N . SER A 1 89 ? -4.121 -5.496 14.520 1.00 97.38 89 SER A N 1
ATOM 730 C CA . SER A 1 89 ? -2.780 -5.761 15.053 1.00 97.38 89 SER A CA 1
ATOM 731 C C . SER A 1 89 ? -1.991 -4.482 15.348 1.00 97.38 89 SER A C 1
ATOM 733 O O . SER A 1 89 ? -0.853 -4.569 15.801 1.00 97.38 89 SER A O 1
ATOM 735 N N . TYR A 1 90 ? -2.520 -3.303 15.013 1.00 97.50 90 TYR A N 1
ATOM 736 C CA . TYR A 1 90 ? -1.882 -2.028 15.332 1.00 97.50 90 TYR A CA 1
ATOM 737 C C . TYR A 1 90 ? -2.181 -1.617 16.772 1.00 97.50 90 TYR A C 1
ATOM 739 O O . TYR A 1 90 ? -3.296 -1.824 17.259 1.00 97.50 90 TYR A O 1
ATOM 747 N N . ASP A 1 91 ? -1.200 -0.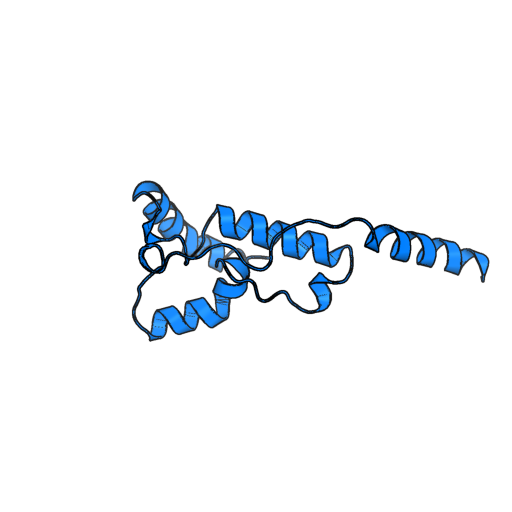991 17.419 1.00 97.81 91 ASP A N 1
ATOM 748 C CA . ASP A 1 91 ? -1.419 -0.249 18.657 1.00 97.81 91 ASP A CA 1
ATOM 749 C C . ASP A 1 91 ? -2.340 0.963 18.426 1.00 97.81 91 ASP A C 1
ATOM 751 O O . ASP A 1 91 ? -2.587 1.403 17.293 1.00 97.81 91 ASP A O 1
ATOM 755 N N . ASP A 1 92 ? -2.888 1.485 19.519 1.00 97.81 92 ASP A N 1
ATOM 756 C CA . ASP A 1 92 ? -3.879 2.556 19.461 1.00 97.81 92 ASP A CA 1
ATOM 757 C C . ASP A 1 92 ? -3.271 3.886 18.997 1.00 97.81 92 ASP A C 1
ATOM 759 O O . ASP A 1 92 ? -3.921 4.624 18.254 1.00 97.81 92 ASP A O 1
ATOM 763 N N . GLU A 1 93 ? -2.001 4.155 19.322 1.00 97.75 93 GLU A N 1
ATOM 764 C CA . GLU A 1 93 ? -1.285 5.350 18.856 1.00 97.75 93 GLU A CA 1
ATOM 765 C C . GLU A 1 93 ? -1.220 5.383 17.323 1.00 97.75 93 GLU A C 1
ATOM 767 O O . GLU A 1 93 ? -1.558 6.383 16.680 1.00 97.75 93 GLU A O 1
ATOM 772 N N . LYS A 1 94 ? -0.841 4.261 16.704 1.00 96.50 94 LYS A N 1
ATOM 773 C CA . LYS A 1 94 ? -0.780 4.125 15.253 1.00 96.50 94 LYS A CA 1
ATOM 774 C C . LYS A 1 94 ? -2.159 4.280 14.626 1.00 96.50 94 LYS A C 1
ATOM 776 O O . LYS A 1 94 ? -2.266 4.958 13.601 1.00 96.50 94 LYS A O 1
ATOM 781 N N . LYS A 1 95 ? -3.204 3.683 15.208 1.00 96.75 95 LYS A N 1
ATOM 782 C CA . LYS A 1 95 ? -4.580 3.825 14.701 1.00 96.75 95 LYS A CA 1
ATOM 783 C C . LYS A 1 95 ? -5.023 5.288 14.713 1.00 96.75 95 LYS A C 1
ATOM 785 O O . LYS A 1 95 ? -5.461 5.779 13.673 1.00 96.75 95 LYS A O 1
ATOM 790 N N . ILE A 1 96 ? -4.835 5.993 15.831 1.00 96.88 96 ILE A N 1
ATOM 791 C CA . ILE A 1 96 ? -5.165 7.422 15.972 1.00 96.88 96 ILE A CA 1
ATOM 792 C C . ILE A 1 96 ? -4.419 8.243 14.918 1.00 96.88 96 ILE A C 1
ATOM 794 O O . ILE A 1 96 ? -5.035 8.950 14.120 1.00 96.88 96 ILE A O 1
ATOM 798 N N . LYS A 1 97 ? -3.101 8.055 14.816 1.00 96.38 97 LYS A N 1
ATOM 799 C CA . LYS A 1 97 ? -2.250 8.773 13.859 1.00 96.38 97 LYS A CA 1
ATOM 800 C C . LYS A 1 97 ? -2.641 8.534 12.402 1.00 96.38 97 LYS A C 1
ATOM 802 O O . LYS A 1 97 ? -2.466 9.421 11.566 1.00 96.38 97 LYS A O 1
ATOM 807 N N . ILE A 1 98 ? -3.107 7.331 12.061 1.00 94.38 98 ILE A N 1
ATOM 808 C CA . ILE A 1 98 ? -3.631 7.042 10.7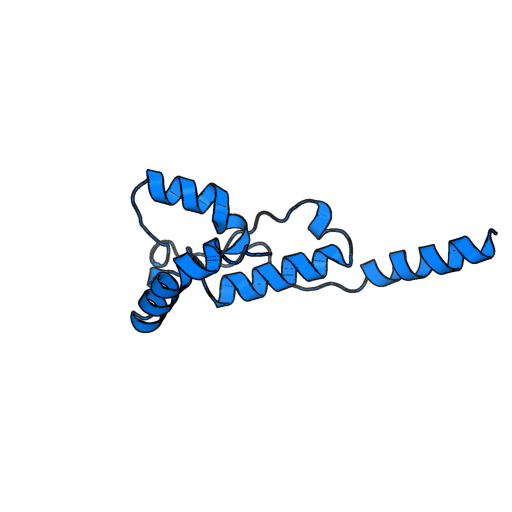24 1.00 94.38 98 ILE A CA 1
ATOM 809 C C . ILE A 1 98 ? -4.915 7.841 10.503 1.00 94.38 98 ILE A C 1
ATOM 811 O O . ILE A 1 98 ? -4.987 8.573 9.518 1.00 94.38 98 ILE A O 1
ATOM 815 N N . VAL A 1 99 ? -5.885 7.744 11.417 1.00 93.38 99 VAL A N 1
ATOM 816 C CA . VAL A 1 99 ? -7.194 8.409 11.301 1.00 93.38 99 VAL A CA 1
ATOM 817 C C . VAL A 1 99 ? -7.044 9.925 11.160 1.00 93.38 99 VAL A C 1
ATOM 819 O O . VAL A 1 99 ? -7.621 10.508 10.244 1.00 93.38 99 VAL A O 1
ATOM 822 N N . GLU A 1 100 ? -6.192 10.553 11.969 1.00 94.69 100 GLU A N 1
ATOM 823 C CA . GLU A 1 100 ? -5.899 11.992 11.888 1.00 94.69 100 GLU A CA 1
ATOM 824 C C . GLU A 1 100 ? -5.322 12.418 10.530 1.00 94.69 100 GLU A C 1
ATOM 826 O O . GLU A 1 100 ? -5.540 13.537 10.061 1.00 94.69 100 GLU A O 1
ATOM 831 N N . LYS A 1 101 ? -4.577 11.528 9.864 1.00 90.69 101 LYS A N 1
ATOM 832 C CA . LYS A 1 101 ? -3.931 11.814 8.577 1.00 90.69 101 LYS A CA 1
ATOM 833 C C . LYS A 1 101 ? -4.819 11.539 7.370 1.00 90.69 101 LYS A C 1
ATOM 835 O O . LYS A 1 101 ? -4.514 12.068 6.298 1.00 90.69 101 LYS A O 1
ATOM 840 N N . ILE A 1 102 ? -5.894 10.760 7.513 1.00 88.44 102 ILE A N 1
ATOM 841 C CA . ILE A 1 102 ? -6.787 10.394 6.401 1.00 88.44 102 ILE A CA 1
ATOM 842 C C . ILE A 1 102 ? -7.305 11.630 5.641 1.00 88.44 102 ILE A C 1
ATOM 844 O O . ILE A 1 102 ? -7.139 11.659 4.421 1.00 88.44 102 ILE A O 1
ATOM 848 N N . PRO A 1 103 ? -7.840 12.689 6.287 1.00 89.50 103 PRO A N 1
ATOM 849 C CA . PRO A 1 103 ? -8.351 13.856 5.561 1.00 89.50 103 PRO A CA 1
ATOM 850 C C . PRO A 1 103 ? -7.285 14.527 4.685 1.00 89.50 103 PRO A C 1
ATOM 852 O O . PRO A 1 103 ? -7.547 14.917 3.545 1.00 89.50 103 PRO A O 1
ATOM 855 N N . LYS A 1 104 ? -6.045 14.608 5.187 1.00 88.06 104 LYS A N 1
ATOM 856 C CA . LYS A 1 104 ? -4.907 15.154 4.439 1.00 88.06 104 LYS A CA 1
ATOM 857 C C . LYS A 1 104 ? -4.502 14.243 3.279 1.00 88.06 104 LYS A C 1
ATOM 859 O O . LYS A 1 104 ? -4.189 14.754 2.210 1.00 88.06 104 LYS A O 1
ATOM 864 N N . ALA A 1 105 ? -4.520 12.927 3.480 1.00 85.06 105 ALA A N 1
ATOM 865 C CA . ALA A 1 105 ? -4.180 11.936 2.459 1.00 85.06 105 ALA A CA 1
ATOM 866 C C . ALA A 1 105 ? -5.228 11.826 1.338 1.00 85.06 105 ALA A C 1
ATOM 868 O O . ALA A 1 105 ? -4.891 11.451 0.224 1.00 85.06 105 ALA A O 1
ATOM 869 N N . ILE A 1 106 ? -6.489 12.170 1.609 1.00 84.75 106 ILE A N 1
ATOM 870 C CA . ILE A 1 106 ? -7.526 12.265 0.571 1.00 84.75 106 ILE A CA 1
ATOM 871 C C . ILE A 1 106 ? -7.356 13.562 -0.232 1.00 84.75 106 ILE A C 1
ATOM 873 O O . ILE A 1 106 ? -7.519 13.566 -1.450 1.00 84.75 106 ILE A O 1
ATOM 877 N N . LYS A 1 107 ? -6.998 14.666 0.439 1.00 84.81 107 LYS A N 1
ATOM 878 C CA . LYS A 1 107 ? -6.788 15.972 -0.206 1.00 84.81 107 LYS A CA 1
ATOM 879 C C . LYS A 1 107 ? -5.518 16.009 -1.059 1.00 84.81 107 LYS A C 1
ATOM 881 O O . LYS A 1 107 ? -5.528 16.538 -2.167 1.00 84.81 107 LYS A O 1
ATOM 886 N N . ILE A 1 108 ? -4.420 15.471 -0.538 1.00 76.75 108 ILE A N 1
ATOM 887 C CA . ILE A 1 108 ? -3.173 15.279 -1.277 1.00 76.75 108 ILE A CA 1
ATOM 888 C C . ILE A 1 108 ? -3.301 13.922 -1.945 1.00 76.75 108 ILE A C 1
ATOM 890 O O . ILE A 1 108 ? -3.011 12.913 -1.310 1.00 76.75 108 ILE A O 1
ATOM 894 N N . ARG A 1 109 ? -3.800 13.913 -3.187 1.00 66.31 109 ARG A N 1
ATOM 895 C CA . ARG A 1 109 ? -4.056 12.696 -3.967 1.00 66.31 109 ARG A CA 1
ATOM 896 C C . ARG A 1 109 ? -2.926 11.687 -3.748 1.00 66.31 109 ARG A C 1
ATOM 898 O O . ARG A 1 109 ? -1.766 11.994 -4.030 1.00 66.31 109 ARG A O 1
ATOM 905 N N . MET A 1 110 ? -3.269 10.514 -3.217 1.00 69.75 110 MET A N 1
ATOM 906 C CA . MET A 1 110 ? -2.351 9.383 -3.235 1.00 69.75 110 MET A CA 1
ATOM 907 C C . MET A 1 110 ? -1.957 9.134 -4.703 1.00 69.75 110 MET A C 1
ATOM 909 O O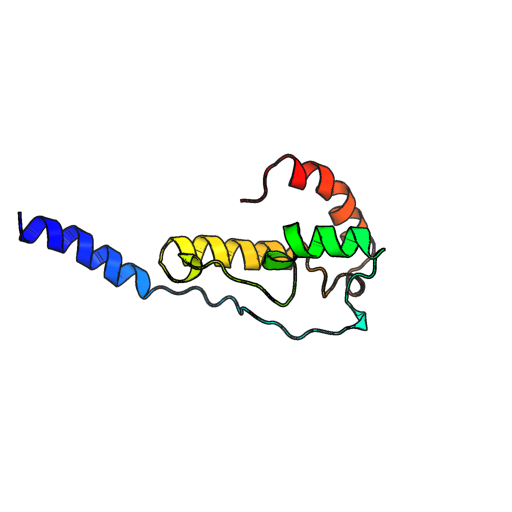 . MET A 1 110 ? -2.852 9.146 -5.552 1.00 69.75 110 MET A O 1
ATOM 913 N N . PRO A 1 111 ? -0.655 9.027 -5.008 1.00 60.41 111 PRO A N 1
ATOM 914 C CA . PRO A 1 111 ? -0.170 8.817 -6.370 1.00 60.41 111 PRO A CA 1
ATOM 915 C C . PRO A 1 111 ? -0.756 7.569 -7.032 1.00 60.41 111 PRO A C 1
ATOM 917 O O . PRO A 1 111 ? -1.037 6.591 -6.299 1.00 60.41 111 PRO A O 1
#

Foldseek 3Di:
DVVVVCVVVVVQVVQLPDADDQDQADDFDQVQADDDPPVVVVCCVVPPQLLQERHHPDDPCCNGPPVVVVSSVLSVVNNVLHHRSRNNVDDPVSVVVSVVCVVVPVVVDRD

Radius of gyration: 18.14 Å; chains: 1; bounding box: 42×30×58 Å

Sequence (111 aa):
MKSLILWVIIPLIAIQFIKLDVPQTLPTNPKEKLVAPKEVMNILNRSCSDCHSNHVKYPWYDRIAPATWYVQSHVKKGRKVLNFDKWNSYDDEKKIKIVEKIPKAIKIRMP